Protein AF-A0A6S6XG90-F1 (afdb_monomer_lite)

Radius of gyration: 18.22 Å; chains: 1; bounding box: 38×45×42 Å

pLDDT: mean 82.11, std 13.06, range [38.12, 95.19]

Foldseek 3Di:
DDPVLVVVLVVLLVLLVVLLVVCVPPVLVSVLVVLVVQCVPDDDPVSVVVSVVVNVQSPDPPRPVVVVVSCCSVVDDSVVVSVCCSQVVRQQPPVLVVLLVVVCVVPVDHDDSEEEAECAVPDPVCVVVVVVVQVVSVVSRRFKYWYWYDDPDPDPPPDTDIDIGGHD

Secondary structure (DSSP, 8-state):
--HHHHHHHHHHHHHHHHHHHTTTTTHHHHHHHHHHHHHHH--SHHHHHHHHHHHHHHH-TT-HHHHHHHHHHHHS-HHHHHHHIIIIIIIIIIIIHHHHHHHHHHH-----SSEEEE-TT--GGGHHHHHHHHHHHHHHT--EEEEEE---S-PPTT--EEEEEE--

Structure (mmCIF, N/CA/C/O backbone):
data_AF-A0A6S6XG90-F1
#
_entry.id   AF-A0A6S6XG90-F1
#
loop_
_atom_site.group_PDB
_atom_site.id
_atom_site.type_symbol
_atom_site.label_atom_id
_atom_site.label_alt_id
_atom_site.label_comp_id
_atom_site.label_asym_id
_atom_site.label_entity_id
_atom_site.label_seq_id
_atom_site.pdbx_PDB_ins_code
_atom_site.Cartn_x
_atom_site.Cartn_y
_atom_site.Cartn_z
_atom_site.occupancy
_atom_site.B_iso_or_equiv
_atom_site.auth_seq_id
_atom_site.auth_comp_id
_atom_site.auth_asym_id
_atom_site.auth_atom_id
_atom_site.pdbx_PDB_model_num
ATOM 1 N N . MET A 1 1 ? -0.543 8.076 16.703 1.00 60.31 1 MET A N 1
ATOM 2 C CA . MET A 1 1 ? -0.230 6.914 15.835 1.00 60.31 1 MET A CA 1
ATOM 3 C C . MET A 1 1 ? 0.570 5.875 16.627 1.00 60.31 1 MET A C 1
ATOM 5 O O . MET A 1 1 ? 1.580 6.237 17.222 1.00 60.31 1 MET A O 1
ATOM 9 N N . GLU A 1 2 ? 0.115 4.617 16.675 1.00 81.69 2 GLU A N 1
ATOM 10 C CA . GLU A 1 2 ? 0.715 3.526 17.474 1.00 81.69 2 GLU A CA 1
ATOM 11 C C . GLU A 1 2 ? 2.184 3.252 17.069 1.00 81.69 2 GLU A C 1
ATOM 13 O O . GLU A 1 2 ? 2.488 3.110 15.883 1.00 81.69 2 GLU A O 1
ATOM 18 N N . LEU A 1 3 ? 3.107 3.147 18.037 1.00 86.62 3 LEU A N 1
ATOM 19 C CA . LEU A 1 3 ? 4.552 2.974 17.787 1.00 86.62 3 LEU A CA 1
ATOM 20 C C . LEU A 1 3 ? 4.855 1.761 16.891 1.00 86.62 3 LEU A C 1
ATOM 22 O O . LEU A 1 3 ? 5.641 1.851 15.949 1.00 86.62 3 LEU A O 1
ATOM 26 N N . ARG A 1 4 ? 4.178 0.637 17.141 1.00 87.81 4 ARG A N 1
ATOM 27 C CA . ARG A 1 4 ? 4.337 -0.593 16.358 1.00 87.81 4 ARG A CA 1
ATOM 28 C C . ARG A 1 4 ? 3.967 -0.400 14.887 1.00 87.81 4 ARG A C 1
ATOM 30 O O . ARG A 1 4 ? 4.642 -0.942 14.017 1.00 87.81 4 ARG A O 1
ATOM 37 N N . HIS A 1 5 ? 2.906 0.357 14.607 1.00 88.25 5 HIS A N 1
ATOM 38 C CA . HIS A 1 5 ? 2.488 0.644 13.238 1.00 88.25 5 HIS A CA 1
ATOM 39 C C . HIS A 1 5 ? 3.582 1.404 12.481 1.00 88.25 5 HIS A C 1
ATOM 41 O O . HIS A 1 5 ? 3.963 0.978 11.391 1.00 88.25 5 HIS A O 1
ATOM 47 N N . ARG A 1 6 ? 4.136 2.456 13.101 1.00 89.69 6 ARG A N 1
ATOM 48 C CA . ARG A 1 6 ? 5.211 3.282 12.530 1.00 89.69 6 ARG A CA 1
ATOM 49 C C . ARG A 1 6 ? 6.460 2.469 12.210 1.00 89.69 6 ARG A C 1
ATOM 51 O O . ARG A 1 6 ? 6.979 2.583 11.105 1.00 89.69 6 ARG A O 1
ATOM 58 N N . LEU A 1 7 ? 6.902 1.631 13.148 1.00 92.69 7 LEU A N 1
ATOM 59 C CA . LEU A 1 7 ? 8.103 0.813 12.971 1.00 92.69 7 LEU A CA 1
ATOM 60 C C . LEU A 1 7 ? 7.944 -0.180 11.818 1.00 92.69 7 LEU A C 1
ATOM 62 O O . LEU A 1 7 ? 8.784 -0.221 10.928 1.00 92.69 7 LEU A O 1
ATOM 66 N N . VAL A 1 8 ? 6.832 -0.920 11.774 1.00 90.81 8 VAL A N 1
ATOM 67 C CA . VAL A 1 8 ? 6.579 -1.866 10.676 1.00 90.81 8 VAL A CA 1
ATOM 68 C C . VAL A 1 8 ? 6.456 -1.131 9.339 1.00 90.81 8 VAL A C 1
ATOM 70 O O . VAL A 1 8 ? 7.011 -1.591 8.345 1.00 90.81 8 VAL A O 1
ATOM 73 N N . ARG A 1 9 ? 5.790 0.032 9.307 1.00 91.44 9 ARG A N 1
ATOM 74 C CA . ARG A 1 9 ? 5.686 0.851 8.093 1.00 91.44 9 ARG A CA 1
ATOM 75 C C . ARG A 1 9 ? 7.066 1.281 7.586 1.00 91.44 9 ARG A C 1
ATOM 77 O O . ARG A 1 9 ? 7.318 1.183 6.391 1.00 91.44 9 ARG A O 1
ATOM 84 N N . GLN A 1 10 ? 7.955 1.722 8.478 1.00 93.00 10 GLN A N 1
ATOM 85 C CA . GLN A 1 10 ? 9.337 2.089 8.143 1.00 93.00 10 GLN A CA 1
ATOM 86 C C . GLN A 1 10 ? 10.149 0.889 7.646 1.00 93.00 10 GLN A C 1
ATOM 88 O O . GLN A 1 10 ? 10.890 1.014 6.677 1.00 93.00 10 GLN A O 1
ATOM 93 N N . THR A 1 11 ? 9.987 -0.285 8.262 1.00 92.56 11 THR A N 1
ATOM 94 C CA . THR A 1 11 ? 10.647 -1.511 7.794 1.00 92.56 11 THR A CA 1
ATOM 95 C C . THR A 1 11 ? 10.195 -1.890 6.386 1.00 92.56 11 THR A C 1
ATOM 97 O O . THR A 1 11 ? 11.036 -2.230 5.558 1.00 92.56 11 THR A O 1
ATOM 100 N N . ILE A 1 12 ? 8.892 -1.804 6.091 1.00 91.12 12 ILE A N 1
ATOM 101 C CA . ILE A 1 12 ? 8.370 -2.067 4.743 1.00 91.12 12 ILE A CA 1
ATOM 102 C C . ILE A 1 12 ? 8.920 -1.034 3.759 1.00 91.12 12 ILE A C 1
ATOM 104 O O . ILE A 1 12 ? 9.429 -1.429 2.717 1.00 91.12 12 ILE A O 1
ATOM 108 N N . ASP A 1 13 ? 8.873 0.260 4.097 1.00 92.62 13 ASP A N 1
ATOM 109 C CA . ASP A 1 13 ? 9.412 1.342 3.259 1.00 92.62 13 ASP A CA 1
ATOM 110 C C . ASP A 1 13 ? 10.881 1.098 2.895 1.00 92.62 13 ASP A C 1
ATOM 112 O O . ASP A 1 13 ? 11.256 1.151 1.722 1.00 92.62 13 ASP A O 1
ATOM 116 N N . TRP A 1 14 ? 11.703 0.742 3.882 1.00 91.81 14 TRP A N 1
ATOM 117 C CA . TRP A 1 14 ? 13.102 0.392 3.663 1.00 91.81 14 TRP A CA 1
ATOM 118 C C . TRP A 1 14 ? 13.256 -0.835 2.754 1.00 91.81 14 TRP A C 1
ATOM 120 O O . TRP A 1 14 ? 14.015 -0.795 1.784 1.00 91.81 14 TRP A O 1
ATOM 130 N N . ALA A 1 15 ? 12.500 -1.904 3.019 1.00 90.44 15 ALA A N 1
ATOM 131 C CA . ALA A 1 15 ? 12.611 -3.160 2.282 1.00 90.44 15 ALA A CA 1
ATOM 132 C C . ALA A 1 15 ? 12.200 -3.026 0.803 1.00 90.44 15 ALA A C 1
ATOM 134 O O . ALA A 1 15 ? 12.789 -3.677 -0.061 1.00 90.44 15 ALA A O 1
ATOM 135 N N . VAL A 1 16 ? 11.224 -2.163 0.497 1.00 90.12 16 VAL A N 1
ATOM 136 C CA . VAL A 1 16 ? 10.762 -1.932 -0.882 1.00 90.12 16 VAL A CA 1
ATOM 137 C C . VAL A 1 16 ? 11.554 -0.854 -1.621 1.00 90.12 16 VAL A C 1
ATOM 139 O O . VAL A 1 16 ? 11.499 -0.821 -2.847 1.00 90.12 16 VAL A O 1
ATOM 142 N N . SER A 1 17 ? 12.307 0.006 -0.923 1.00 89.94 17 SER A N 1
ATOM 143 C CA . SER A 1 17 ? 13.005 1.136 -1.559 1.00 89.94 17 SER A CA 1
ATOM 144 C C . SER A 1 17 ? 14.040 0.671 -2.586 1.00 89.94 17 SER A C 1
ATOM 146 O O . SER A 1 17 ? 14.017 1.127 -3.724 1.00 89.94 17 SER A O 1
ATOM 148 N N . LYS A 1 18 ? 14.882 -0.315 -2.244 1.00 87.44 18 LYS A N 1
ATOM 149 C CA . LYS A 1 18 ? 15.948 -0.777 -3.148 1.00 87.44 18 LYS A CA 1
ATOM 150 C C . LYS A 1 18 ? 15.419 -1.340 -4.483 1.00 87.44 18 LYS A C 1
ATOM 152 O O . LYS A 1 18 ? 15.924 -0.908 -5.518 1.00 87.44 18 LYS A O 1
ATOM 157 N N . PRO A 1 19 ? 14.439 -2.268 -4.516 1.00 87.31 19 PRO A N 1
ATOM 158 C CA . PRO A 1 19 ? 13.858 -2.709 -5.784 1.00 87.31 19 PRO A CA 1
ATOM 159 C C . PRO A 1 19 ? 13.160 -1.582 -6.553 1.00 87.31 19 PRO A C 1
ATOM 161 O O . PRO A 1 19 ? 13.282 -1.533 -7.770 1.00 87.31 19 PRO A O 1
ATOM 164 N N . MET A 1 20 ? 12.468 -0.662 -5.866 1.00 86.06 20 MET A N 1
ATOM 165 C CA . MET A 1 20 ? 11.781 0.469 -6.508 1.00 86.06 20 MET A CA 1
ATOM 166 C C . MET A 1 20 ? 12.759 1.429 -7.197 1.00 86.06 20 MET A C 1
ATOM 168 O O . MET A 1 20 ? 12.529 1.833 -8.335 1.00 86.06 20 MET A O 1
ATOM 172 N N . ASP A 1 21 ? 13.879 1.751 -6.551 1.00 85.69 21 ASP A N 1
ATOM 173 C CA . ASP A 1 21 ? 14.903 2.632 -7.123 1.00 85.69 21 ASP A CA 1
ATOM 174 C C . ASP A 1 21 ? 15.603 1.993 -8.332 1.00 85.69 21 ASP A C 1
ATOM 176 O O . ASP A 1 21 ? 15.961 2.683 -9.290 1.00 85.69 21 ASP A O 1
ATOM 180 N N . ALA A 1 22 ? 15.738 0.664 -8.317 1.00 84.56 22 ALA A N 1
ATOM 181 C CA . ALA A 1 22 ? 16.358 -0.124 -9.378 1.00 84.56 22 ALA A CA 1
ATOM 182 C C . ALA A 1 22 ? 15.443 -0.394 -10.589 1.00 84.56 22 ALA A C 1
ATOM 184 O O . ALA A 1 22 ? 15.890 -1.019 -11.551 1.00 84.56 22 ALA A O 1
ATOM 185 N N . MET A 1 23 ? 14.179 0.054 -10.579 1.00 81.94 23 MET A N 1
ATOM 186 C CA . MET A 1 23 ? 13.237 -0.222 -11.676 1.00 81.94 23 MET A CA 1
ATOM 187 C C . MET A 1 23 ? 13.646 0.418 -13.010 1.00 81.94 23 MET A C 1
ATOM 189 O O . MET A 1 23 ? 13.298 -0.126 -14.057 1.00 81.94 23 MET A O 1
ATOM 193 N N . ALA A 1 24 ? 14.428 1.510 -13.003 1.00 70.50 24 ALA A N 1
ATOM 194 C CA . ALA A 1 24 ? 14.967 2.101 -14.234 1.00 70.50 24 ALA A CA 1
ATOM 195 C C . ALA A 1 24 ? 15.808 1.074 -15.010 1.00 70.50 24 ALA A C 1
ATOM 197 O O . ALA A 1 24 ? 16.935 0.762 -14.636 1.00 70.50 24 ALA A O 1
ATOM 198 N N . GLY A 1 25 ? 15.248 0.564 -16.107 1.00 66.94 25 GLY A N 1
ATOM 199 C CA . GLY A 1 25 ? 15.916 -0.357 -17.026 1.00 66.94 25 GLY A CA 1
ATOM 200 C C . GLY A 1 25 ? 15.590 -1.842 -16.833 1.00 66.94 25 GLY A C 1
ATOM 201 O O . GLY A 1 25 ? 15.964 -2.637 -17.693 1.00 66.94 25 GLY A O 1
ATOM 202 N N . ASN A 1 26 ? 14.889 -2.257 -15.763 1.00 78.56 26 ASN A N 1
ATOM 203 C CA . ASN A 1 26 ? 14.440 -3.655 -15.612 1.00 78.56 26 ASN A CA 1
ATOM 204 C C . ASN A 1 26 ? 13.186 -3.836 -14.729 1.00 78.56 26 ASN A C 1
ATOM 206 O O . ASN A 1 26 ? 13.162 -4.678 -13.824 1.00 78.56 26 ASN A O 1
ATOM 210 N N . THR A 1 27 ? 12.128 -3.073 -15.016 1.00 83.06 27 THR A N 1
ATOM 211 C CA . THR A 1 27 ? 10.848 -3.044 -14.284 1.00 83.06 27 THR A CA 1
ATOM 212 C C . THR A 1 27 ? 10.317 -4.454 -13.963 1.00 83.06 27 THR A C 1
ATOM 214 O O . THR A 1 27 ? 10.078 -4.787 -12.802 1.00 83.06 27 THR A O 1
ATOM 217 N N . GLY A 1 28 ? 10.267 -5.363 -14.943 1.00 84.88 28 GLY A N 1
ATOM 218 C CA . GLY A 1 28 ? 9.779 -6.735 -14.733 1.00 84.88 28 GLY A CA 1
ATOM 219 C C . GLY A 1 28 ? 10.631 -7.611 -13.796 1.00 84.88 28 GLY A C 1
ATOM 220 O O . GLY A 1 28 ? 10.108 -8.521 -13.148 1.00 84.88 28 GLY A O 1
ATOM 221 N N . ARG A 1 29 ? 11.951 -7.393 -13.700 1.00 87.31 29 ARG A N 1
ATOM 222 C CA . ARG A 1 29 ? 12.803 -8.109 -12.728 1.00 87.31 29 ARG A CA 1
ATOM 223 C C . ARG A 1 29 ? 12.569 -7.591 -11.315 1.00 87.31 29 ARG A C 1
ATOM 225 O O . ARG A 1 29 ? 12.430 -8.396 -10.397 1.00 87.31 29 ARG A O 1
ATOM 232 N N . GLU A 1 30 ? 12.524 -6.278 -11.137 1.00 90.00 30 GLU A N 1
ATOM 233 C CA . GLU A 1 30 ? 12.417 -5.682 -9.803 1.00 90.00 30 GLU A CA 1
ATOM 234 C C . GLU A 1 30 ? 11.049 -5.933 -9.159 1.00 90.00 30 GLU A C 1
ATOM 236 O O . GLU A 1 30 ? 10.971 -6.180 -7.957 1.00 90.00 30 GLU A O 1
ATOM 241 N N . ILE A 1 31 ? 9.978 -6.005 -9.952 1.00 90.69 31 ILE A N 1
ATOM 242 C CA . ILE A 1 31 ? 8.654 -6.401 -9.451 1.00 90.69 31 ILE A CA 1
ATOM 243 C C . ILE A 1 31 ? 8.658 -7.832 -8.926 1.00 90.69 31 ILE A C 1
ATOM 245 O O . ILE A 1 31 ? 8.097 -8.093 -7.866 1.00 90.69 31 ILE A O 1
ATOM 249 N N . ARG A 1 32 ? 9.308 -8.765 -9.631 1.00 90.62 32 ARG A N 1
ATOM 250 C CA . ARG A 1 32 ? 9.424 -10.150 -9.153 1.00 90.62 32 ARG A CA 1
ATOM 251 C C . ARG A 1 32 ? 10.142 -10.204 -7.810 1.00 90.62 32 ARG A C 1
ATOM 253 O O . ARG A 1 32 ? 9.643 -10.855 -6.906 1.00 90.62 32 ARG A O 1
ATOM 260 N N . LYS A 1 33 ? 11.210 -9.418 -7.620 1.00 91.69 33 LYS A N 1
ATOM 261 C CA . LYS A 1 33 ? 11.871 -9.302 -6.307 1.00 91.69 33 LYS A CA 1
ATOM 262 C C . LYS A 1 33 ? 10.933 -8.778 -5.217 1.00 91.69 33 LYS A C 1
ATOM 264 O O . LYS A 1 33 ? 10.996 -9.258 -4.091 1.00 91.69 33 LYS A O 1
ATOM 269 N N . LEU A 1 34 ? 10.070 -7.808 -5.527 1.00 91.56 34 LEU A N 1
ATOM 270 C CA . LEU A 1 34 ? 9.066 -7.314 -4.576 1.00 91.56 34 LEU A CA 1
ATOM 271 C C . LEU A 1 34 ? 8.016 -8.380 -4.241 1.00 91.56 34 LEU A C 1
ATOM 273 O O . LEU A 1 34 ? 7.623 -8.507 -3.082 1.00 91.56 34 LEU A O 1
ATOM 277 N N . ILE A 1 35 ? 7.581 -9.161 -5.232 1.00 93.31 35 ILE A N 1
ATOM 278 C CA . ILE A 1 35 ? 6.652 -10.276 -5.023 1.00 93.31 35 ILE A CA 1
ATOM 279 C C . ILE A 1 35 ? 7.317 -11.369 -4.184 1.00 93.31 35 ILE A C 1
ATOM 281 O O . ILE A 1 35 ? 6.708 -11.837 -3.226 1.00 93.31 35 ILE A O 1
ATOM 285 N N . ASP A 1 36 ? 8.563 -11.737 -4.479 1.00 92.25 36 ASP A N 1
ATOM 286 C CA . ASP A 1 36 ? 9.344 -12.717 -3.717 1.00 92.25 36 ASP A CA 1
ATOM 287 C C . ASP A 1 36 ? 9.526 -12.273 -2.260 1.00 92.25 36 ASP A C 1
ATOM 289 O O . ASP A 1 36 ? 9.286 -13.046 -1.331 1.00 92.25 36 ASP A O 1
ATOM 293 N N . LEU A 1 37 ? 9.853 -10.996 -2.042 1.00 91.31 37 LEU A N 1
ATOM 294 C CA . LEU A 1 37 ? 9.915 -10.398 -0.709 1.00 91.31 37 LEU A CA 1
ATOM 295 C C . LEU A 1 37 ? 8.568 -10.531 0.017 1.00 91.31 37 LEU A C 1
ATOM 297 O O . LEU A 1 37 ? 8.510 -10.957 1.170 1.00 91.31 37 LEU A O 1
ATOM 301 N N . GLY A 1 38 ? 7.46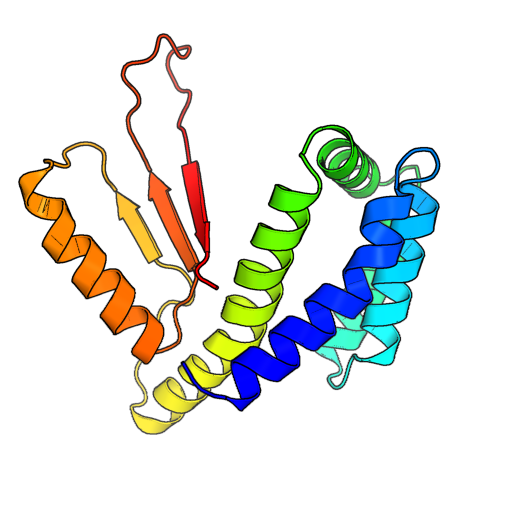8 -10.218 -0.668 1.00 90.00 38 GLY A N 1
ATOM 302 C CA . GLY A 1 38 ? 6.117 -10.390 -0.143 1.00 90.00 38 GLY A CA 1
ATOM 303 C C . GLY A 1 38 ? 5.784 -11.841 0.217 1.00 90.00 38 GLY A C 1
ATOM 304 O O . GLY A 1 38 ? 5.217 -12.092 1.283 1.00 90.00 38 GLY A O 1
ATOM 305 N N . GLN A 1 39 ? 6.190 -12.805 -0.615 1.00 92.12 39 GLN A N 1
ATOM 306 C CA . GLN A 1 39 ? 6.033 -14.237 -0.343 1.00 92.12 39 GLN A CA 1
ATOM 307 C C . GLN A 1 39 ? 6.777 -14.660 0.927 1.00 92.12 39 GLN A C 1
ATOM 309 O O . GLN A 1 39 ? 6.203 -15.384 1.742 1.00 92.12 39 GLN A O 1
ATOM 314 N N . MET A 1 40 ? 8.011 -14.181 1.130 1.00 90.00 40 MET A N 1
ATOM 315 C CA . MET A 1 40 ? 8.797 -14.477 2.336 1.00 90.00 40 MET A CA 1
ATOM 316 C C . MET A 1 40 ? 8.095 -14.011 3.61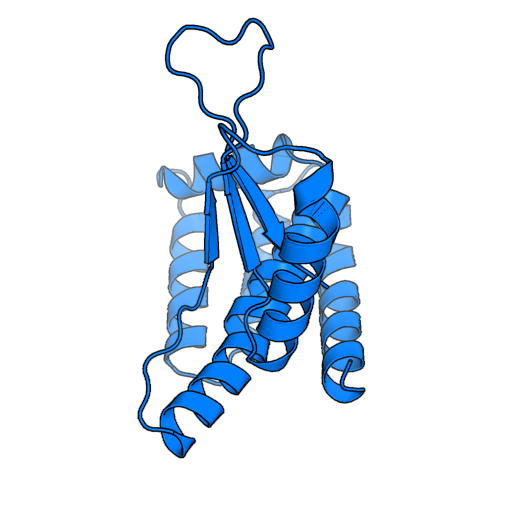9 1.00 90.00 40 MET A C 1
ATOM 318 O O . MET A 1 40 ? 8.170 -14.688 4.643 1.00 90.00 40 MET A O 1
ATOM 322 N N . PHE A 1 41 ? 7.379 -12.884 3.567 1.00 86.06 41 PHE A N 1
ATOM 323 C CA . PHE A 1 41 ? 6.663 -12.324 4.719 1.00 86.06 41 PHE A CA 1
ATOM 324 C C . PHE A 1 41 ? 5.192 -12.752 4.826 1.00 86.06 41 PHE A C 1
ATOM 326 O O . PHE A 1 41 ? 4.514 -12.394 5.793 1.00 86.06 41 PHE A O 1
ATOM 333 N N . ALA A 1 42 ? 4.667 -13.521 3.871 1.00 88.88 42 ALA A N 1
ATOM 334 C CA . ALA A 1 42 ? 3.272 -13.941 3.867 1.00 88.88 42 ALA A CA 1
ATOM 335 C C . ALA A 1 42 ? 2.976 -14.953 4.991 1.00 88.88 42 ALA A C 1
ATOM 337 O O . ALA A 1 42 ? 3.414 -16.105 4.965 1.00 88.88 42 ALA A O 1
ATOM 338 N N . GLN A 1 43 ? 2.156 -14.548 5.963 1.00 86.50 43 GLN A N 1
ATOM 339 C CA . GLN A 1 43 ? 1.825 -15.361 7.141 1.00 86.50 43 GLN A CA 1
ATOM 340 C C . GLN A 1 43 ? 0.551 -16.193 6.952 1.00 86.50 43 GLN A C 1
ATOM 342 O O . GLN A 1 43 ? 0.426 -17.284 7.503 1.00 86.50 43 GLN A O 1
ATOM 347 N N . SER A 1 44 ? -0.405 -15.698 6.163 1.00 86.81 44 SER A N 1
ATOM 348 C CA . SER A 1 44 ? -1.703 -16.354 5.952 1.00 86.81 44 SER A CA 1
ATOM 349 C C . SER A 1 44 ? -1.806 -17.060 4.599 1.00 86.81 44 SER A C 1
ATOM 351 O O . SER A 1 44 ? -1.137 -16.689 3.634 1.00 86.81 44 SER A O 1
ATOM 353 N N . LYS A 1 45 ? -2.715 -18.041 4.498 1.00 89.38 45 LYS A N 1
ATOM 354 C CA . LYS A 1 45 ? -3.037 -18.711 3.224 1.00 89.38 45 LYS A CA 1
ATOM 355 C C . LYS A 1 45 ? -3.463 -17.711 2.143 1.00 89.38 45 LYS A C 1
ATOM 357 O O . LYS A 1 45 ? -3.010 -17.827 1.012 1.00 89.38 45 LYS A O 1
ATOM 362 N N . ASN A 1 46 ? -4.252 -16.698 2.506 1.00 86.75 46 ASN A N 1
ATOM 363 C CA . ASN A 1 46 ? -4.724 -15.679 1.564 1.00 86.75 46 ASN A CA 1
ATOM 364 C C . ASN A 1 46 ? -3.583 -14.789 1.054 1.00 86.75 46 ASN A C 1
ATOM 366 O O . ASN A 1 46 ? -3.533 -14.499 -0.135 1.00 86.75 46 ASN A O 1
ATOM 370 N N . GLN A 1 47 ? -2.642 -14.397 1.921 1.00 87.44 47 GLN A N 1
ATOM 371 C CA . GLN A 1 47 ? -1.457 -13.637 1.498 1.00 87.44 47 GLN A CA 1
ATOM 372 C C . GLN A 1 47 ? -0.573 -14.463 0.558 1.00 87.44 47 GLN A C 1
ATOM 374 O O . GLN A 1 47 ? -0.164 -13.970 -0.488 1.00 87.44 47 GLN A O 1
ATOM 379 N N . LYS A 1 48 ? -0.323 -15.737 0.890 1.00 92.94 48 LYS A N 1
ATOM 380 C CA . LYS A 1 48 ? 0.452 -16.644 0.028 1.00 92.94 48 LYS A CA 1
ATOM 381 C C . LYS A 1 48 ? -0.223 -16.841 -1.329 1.00 92.94 48 LYS A C 1
ATOM 383 O O . LYS A 1 48 ? 0.431 -16.752 -2.361 1.00 92.94 48 LYS A O 1
ATOM 388 N N . TRP A 1 49 ? -1.538 -17.063 -1.332 1.00 94.19 49 TRP A N 1
ATOM 389 C CA . TRP A 1 49 ? -2.330 -17.158 -2.557 1.00 94.19 49 TRP A CA 1
ATOM 390 C C . TRP A 1 49 ? -2.226 -15.883 -3.402 1.00 94.19 49 TRP A C 1
ATOM 392 O O . TRP A 1 49 ? -1.941 -15.979 -4.592 1.00 94.19 49 TRP A O 1
ATOM 402 N N . PHE A 1 50 ? -2.362 -14.704 -2.785 1.00 92.06 50 PHE A N 1
ATOM 403 C CA . PHE A 1 50 ? -2.243 -13.417 -3.472 1.00 92.06 50 PHE A CA 1
ATOM 404 C C . PHE A 1 50 ? -0.889 -13.268 -4.172 1.00 92.06 50 PHE A C 1
ATOM 406 O O . PHE A 1 50 ? -0.855 -12.996 -5.371 1.00 92.06 50 PHE A O 1
ATOM 413 N N . PHE A 1 51 ? 0.222 -13.498 -3.465 1.00 94.44 51 PHE A N 1
ATOM 414 C CA . PHE A 1 51 ? 1.544 -13.356 -4.074 1.00 94.44 51 PHE A CA 1
ATOM 415 C C . PHE A 1 51 ? 1.817 -14.413 -5.151 1.00 94.44 51 PHE A C 1
ATOM 417 O O . PHE A 1 51 ? 2.418 -14.088 -6.171 1.00 94.44 51 PHE A O 1
ATOM 424 N N . ASN A 1 52 ? 1.306 -15.639 -5.002 1.00 94.94 52 ASN A N 1
ATOM 425 C CA . ASN A 1 52 ? 1.380 -16.653 -6.060 1.00 94.94 52 ASN A CA 1
ATOM 426 C C . ASN A 1 52 ? 0.610 -16.229 -7.321 1.00 94.94 52 ASN A C 1
ATOM 428 O O . ASN A 1 52 ? 1.073 -16.449 -8.440 1.00 94.94 52 ASN A O 1
ATOM 432 N N . CYS A 1 53 ? -0.569 -15.626 -7.158 1.00 95.19 53 CYS A N 1
ATOM 433 C CA . CYS A 1 53 ? -1.337 -15.063 -8.267 1.00 95.19 53 CYS A CA 1
ATOM 434 C C . CYS A 1 53 ? -0.604 -13.885 -8.917 1.00 95.19 53 CYS A C 1
ATOM 436 O O . CYS A 1 53 ? -0.484 -13.857 -10.140 1.00 95.19 53 CYS A O 1
ATOM 438 N N . ALA A 1 54 ? -0.060 -12.964 -8.117 1.00 93.94 54 ALA A N 1
ATOM 439 C CA . ALA A 1 54 ? 0.732 -11.842 -8.612 1.00 93.94 54 ALA A CA 1
ATOM 440 C C . ALA A 1 54 ? 1.948 -12.329 -9.417 1.00 93.94 54 ALA A C 1
ATOM 442 O O . ALA A 1 54 ? 2.173 -11.856 -10.527 1.00 93.94 54 ALA A O 1
ATOM 443 N N . GLN A 1 55 ? 2.668 -13.340 -8.919 1.00 94.44 55 GLN A N 1
ATOM 444 C CA . GLN A 1 55 ? 3.804 -13.932 -9.625 1.00 94.44 55 GLN A CA 1
ATOM 445 C C . GLN A 1 55 ? 3.393 -14.483 -10.996 1.00 94.44 55 GLN A C 1
ATOM 447 O O . GLN A 1 55 ? 4.077 -14.238 -11.985 1.00 94.44 55 GLN A O 1
ATOM 452 N N . LYS A 1 56 ? 2.261 -15.196 -11.080 1.00 93.94 56 LYS A N 1
ATOM 453 C CA . LYS A 1 56 ? 1.742 -15.725 -12.354 1.00 93.94 56 LYS A CA 1
ATOM 454 C C . LYS A 1 56 ? 1.417 -14.616 -13.352 1.00 93.94 56 LYS A C 1
ATOM 456 O O . LYS A 1 56 ? 1.732 -14.767 -14.525 1.00 93.94 56 LYS A O 1
ATOM 461 N N . VAL A 1 57 ? 0.812 -13.522 -12.888 1.00 93.44 57 VAL A N 1
ATOM 462 C CA . VAL A 1 57 ? 0.488 -12.366 -13.737 1.00 93.44 57 VAL A CA 1
ATOM 463 C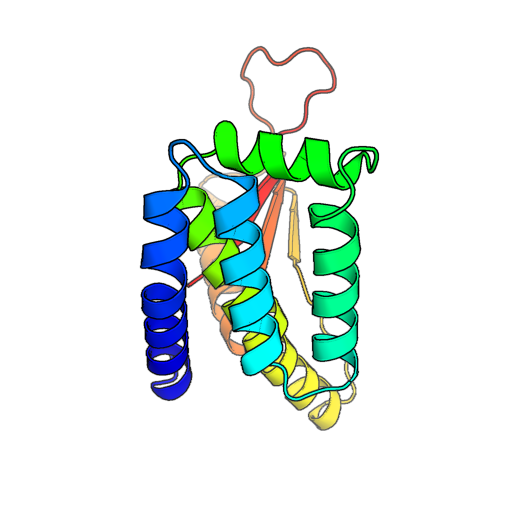 C . VAL A 1 57 ? 1.764 -11.716 -14.269 1.00 93.44 57 VAL A C 1
ATOM 465 O O . VAL A 1 57 ? 1.900 -11.551 -15.474 1.00 93.44 57 VAL A O 1
ATOM 468 N N . VAL A 1 58 ? 2.719 -11.395 -13.395 1.00 90.81 58 VAL A N 1
ATOM 469 C CA . VAL A 1 58 ? 3.944 -10.667 -13.774 1.00 90.81 58 VAL A CA 1
ATOM 470 C C . VAL A 1 58 ? 4.882 -11.505 -14.642 1.00 90.81 58 VAL A C 1
ATOM 472 O O . VAL A 1 58 ? 5.587 -10.974 -15.501 1.00 90.81 58 VAL A O 1
ATOM 475 N N . CYS A 1 59 ? 4.890 -12.823 -14.450 1.00 89.50 59 CYS A N 1
ATOM 476 C CA . CYS A 1 59 ? 5.696 -13.735 -15.254 1.00 89.50 59 CYS A CA 1
ATOM 477 C C . CYS A 1 59 ? 5.101 -14.053 -16.631 1.00 89.50 59 CYS A C 1
ATOM 479 O O . CYS A 1 59 ? 5.815 -14.653 -17.430 1.00 89.50 59 CYS A O 1
ATOM 481 N N . ASP A 1 60 ? 3.844 -13.696 -16.916 1.00 92.44 60 ASP A N 1
ATOM 482 C CA . ASP A 1 60 ? 3.207 -13.950 -18.213 1.00 92.44 60 ASP A CA 1
ATOM 483 C C . ASP A 1 60 ? 3.184 -12.671 -19.067 1.00 92.44 60 ASP A C 1
ATOM 485 O O . ASP A 1 60 ? 2.369 -11.775 -18.823 1.00 92.44 60 ASP A O 1
ATOM 489 N N . PRO A 1 61 ? 4.045 -12.548 -20.096 1.00 88.00 61 PRO A N 1
ATOM 490 C CA . PRO A 1 61 ? 4.070 -11.378 -20.969 1.00 88.00 61 PRO A CA 1
ATOM 491 C C . PRO A 1 61 ? 2.804 -11.213 -21.810 1.00 88.00 61 PRO A C 1
ATOM 493 O O . PRO A 1 61 ? 2.622 -10.155 -22.389 1.00 88.00 61 PRO A O 1
ATOM 496 N N . ARG A 1 62 ? 1.952 -12.241 -21.921 1.00 93.19 62 ARG A N 1
ATOM 497 C CA . ARG A 1 62 ? 0.693 -12.175 -22.683 1.00 93.19 62 ARG A CA 1
ATOM 498 C C . ARG A 1 62 ? -0.487 -11.746 -21.815 1.00 93.19 62 ARG A C 1
ATOM 500 O O . ARG A 1 62 ? -1.581 -11.525 -22.328 1.00 93.19 62 ARG A O 1
ATOM 507 N N . ASN A 1 63 ? -0.290 -11.655 -20.502 1.00 92.50 63 ASN A N 1
ATOM 508 C CA . ASN A 1 63 ? -1.333 -11.253 -19.579 1.00 92.50 63 ASN A CA 1
ATOM 509 C C . ASN A 1 63 ? -1.528 -9.730 -19.637 1.00 92.50 63 ASN A C 1
ATOM 511 O O . ASN A 1 63 ? -0.600 -8.959 -19.393 1.00 92.50 63 ASN A O 1
ATOM 515 N N . SER A 1 64 ? -2.751 -9.279 -19.919 1.00 92.56 64 SER A N 1
ATOM 516 C CA . SER A 1 64 ? -3.081 -7.851 -20.012 1.00 92.56 64 SER A CA 1
ATOM 517 C C . SER A 1 64 ? -2.811 -7.082 -18.713 1.00 92.56 64 SER A C 1
ATOM 519 O O . SER A 1 64 ? -2.403 -5.921 -18.763 1.00 92.56 64 SER A O 1
ATOM 521 N N . TYR A 1 65 ? -2.952 -7.727 -17.550 1.00 91.38 65 TYR A N 1
ATOM 522 C CA . TYR A 1 65 ? -2.622 -7.121 -16.259 1.00 91.38 65 TYR A CA 1
ATOM 523 C C . TYR A 1 65 ? -1.116 -6.911 -16.077 1.00 91.38 65 TYR A C 1
ATOM 525 O O . TYR A 1 65 ? -0.724 -5.964 -15.398 1.00 91.38 65 TYR A O 1
ATOM 533 N N . ASN A 1 66 ? -0.270 -7.732 -16.711 1.00 91.62 66 ASN A N 1
ATOM 534 C CA . ASN A 1 66 ? 1.175 -7.508 -16.717 1.00 91.62 66 ASN A CA 1
ATOM 535 C C . ASN A 1 66 ? 1.511 -6.209 -17.458 1.00 91.62 66 ASN A C 1
ATOM 537 O O . ASN A 1 66 ? 2.198 -5.347 -16.919 1.00 91.62 66 ASN A O 1
ATOM 541 N N . HIS A 1 67 ? 0.942 -6.016 -18.653 1.00 90.56 67 HIS A N 1
ATOM 542 C CA . HIS A 1 67 ? 1.126 -4.783 -19.423 1.00 90.56 67 HIS A CA 1
ATOM 543 C C . HIS A 1 67 ? 0.622 -3.541 -18.684 1.00 90.56 67 HIS A C 1
ATOM 545 O O . HIS A 1 67 ? 1.308 -2.520 -18.672 1.00 90.56 67 HIS A O 1
ATOM 551 N N . LEU A 1 68 ? -0.554 -3.625 -18.052 1.00 91.06 68 LEU A N 1
ATOM 552 C CA . LEU A 1 68 ? -1.102 -2.524 -17.260 1.00 91.06 68 LEU A CA 1
ATOM 553 C C . LEU A 1 68 ? -0.168 -2.159 -16.100 1.00 91.06 68 LEU A C 1
ATOM 555 O O . LEU A 1 68 ? 0.134 -0.990 -15.893 1.00 91.06 68 LEU A O 1
ATOM 559 N N . MET A 1 69 ? 0.307 -3.157 -15.358 1.00 89.62 69 MET A N 1
ATOM 560 C CA . MET A 1 69 ? 1.205 -2.942 -14.231 1.00 89.62 69 MET A CA 1
ATOM 561 C C . MET A 1 69 ? 2.547 -2.349 -14.676 1.00 89.62 69 MET A C 1
ATOM 563 O O . MET A 1 69 ? 3.013 -1.405 -14.046 1.00 89.62 69 MET A O 1
ATOM 567 N N . LEU A 1 70 ? 3.156 -2.860 -15.752 1.00 89.25 70 LEU A N 1
ATOM 568 C CA . LEU A 1 70 ? 4.396 -2.292 -16.292 1.00 89.25 70 LEU A CA 1
ATOM 569 C C . LEU A 1 70 ? 4.203 -0.822 -16.677 1.00 89.25 70 LEU A C 1
ATOM 571 O O . LEU A 1 70 ? 4.999 0.013 -16.266 1.00 89.25 70 LEU A O 1
ATOM 575 N N . ARG A 1 71 ? 3.093 -0.492 -17.350 1.00 88.69 71 ARG A N 1
ATOM 576 C CA . ARG A 1 71 ? 2.748 0.896 -17.680 1.00 88.69 71 ARG A CA 1
ATOM 577 C C . ARG A 1 71 ? 2.605 1.770 -16.433 1.00 88.69 71 ARG A C 1
ATOM 579 O O . ARG A 1 71 ? 3.174 2.847 -16.386 1.00 88.69 71 ARG A O 1
ATOM 586 N N . VAL A 1 72 ? 1.895 1.303 -15.404 1.00 88.94 72 VAL A N 1
ATOM 587 C CA . VAL A 1 72 ? 1.763 2.033 -14.128 1.00 88.94 72 VAL A CA 1
ATOM 588 C C . VAL A 1 72 ? 3.129 2.318 -13.498 1.00 88.94 72 VAL A C 1
ATOM 590 O O . VAL A 1 72 ? 3.329 3.386 -12.929 1.00 88.94 72 VAL A O 1
ATOM 593 N N . LEU A 1 73 ? 4.066 1.376 -13.583 1.00 86.56 73 LEU A N 1
ATOM 594 C CA . LEU A 1 73 ? 5.395 1.522 -12.991 1.00 86.56 73 LEU A CA 1
ATOM 595 C C . LEU A 1 73 ? 6.341 2.397 -13.813 1.00 86.56 73 LEU A C 1
ATOM 597 O O . LEU A 1 73 ? 7.246 2.998 -13.236 1.00 86.56 73 LEU A O 1
ATOM 601 N N . ASP A 1 74 ? 6.132 2.467 -15.125 1.00 85.44 74 ASP A N 1
ATOM 602 C CA . ASP A 1 74 ? 6.909 3.320 -16.021 1.00 85.44 74 ASP A CA 1
ATOM 603 C C . ASP A 1 74 ? 6.367 4.766 -16.044 1.00 85.44 74 ASP A C 1
ATOM 605 O O . ASP A 1 74 ? 7.154 5.710 -16.104 1.00 85.44 74 ASP A O 1
ATOM 609 N N . ASP A 1 75 ? 5.044 4.951 -15.936 1.00 87.75 75 ASP A N 1
ATOM 610 C CA . ASP A 1 75 ? 4.381 6.258 -16.074 1.00 87.75 75 ASP A CA 1
ATOM 611 C C . ASP A 1 75 ? 4.252 7.031 -14.748 1.00 87.75 75 ASP A C 1
ATOM 613 O O . ASP A 1 75 ? 4.150 8.261 -14.753 1.00 87.75 75 ASP A O 1
ATOM 617 N N . ILE A 1 76 ? 4.214 6.341 -13.601 1.00 87.38 76 ILE A N 1
ATOM 618 C CA . ILE A 1 76 ? 4.016 6.980 -12.292 1.00 87.38 76 ILE A CA 1
ATOM 619 C C . ILE A 1 76 ? 5.352 7.153 -11.564 1.00 87.38 76 ILE A C 1
ATOM 621 O O . ILE A 1 76 ? 6.148 6.226 -11.434 1.00 87.38 76 ILE A O 1
ATOM 625 N N . ASP A 1 77 ? 5.561 8.344 -10.996 1.00 87.38 77 ASP A N 1
ATOM 626 C CA . ASP A 1 77 ? 6.682 8.628 -10.099 1.00 87.38 77 ASP A CA 1
ATOM 627 C C . ASP A 1 77 ? 6.790 7.592 -8.957 1.00 87.38 77 ASP A C 1
ATOM 629 O O . ASP A 1 77 ? 5.826 7.257 -8.261 1.00 87.38 77 ASP A O 1
ATOM 633 N N . ARG A 1 78 ? 8.016 7.125 -8.707 1.00 85.75 78 ARG A N 1
ATOM 634 C CA . ARG A 1 78 ? 8.327 6.114 -7.686 1.00 85.75 78 ARG A CA 1
ATOM 635 C C . ARG A 1 78 ? 7.916 6.533 -6.285 1.00 85.75 78 ARG A C 1
ATOM 637 O O . ARG A 1 78 ? 7.480 5.692 -5.498 1.00 85.75 78 ARG A O 1
ATOM 644 N N . LYS A 1 79 ? 8.062 7.816 -5.943 1.00 86.88 79 LYS A N 1
ATOM 645 C CA . LYS A 1 79 ? 7.676 8.325 -4.625 1.00 86.88 79 LYS A CA 1
ATOM 646 C C . LYS A 1 79 ? 6.169 8.190 -4.436 1.00 86.88 79 LYS A C 1
ATOM 648 O O . LYS A 1 79 ? 5.735 7.738 -3.375 1.00 86.88 79 LYS A O 1
ATOM 653 N N . THR A 1 80 ? 5.388 8.512 -5.460 1.00 87.94 80 THR A N 1
ATOM 654 C CA . THR A 1 80 ? 3.938 8.313 -5.508 1.00 87.94 80 THR A CA 1
ATOM 655 C C . THR A 1 80 ? 3.581 6.839 -5.370 1.00 87.94 80 THR A C 1
ATOM 657 O O . THR A 1 80 ? 2.832 6.491 -4.456 1.00 87.94 80 THR A O 1
ATOM 660 N N . LEU A 1 81 ? 4.177 5.956 -6.179 1.00 88.25 81 LEU A N 1
ATOM 661 C CA . LEU A 1 81 ? 3.941 4.507 -6.104 1.00 88.25 81 LEU A CA 1
ATOM 662 C C . LEU A 1 81 ? 4.226 3.944 -4.710 1.00 88.25 81 LEU A C 1
ATOM 664 O O . LEU A 1 81 ? 3.407 3.217 -4.145 1.00 88.25 81 LEU A O 1
ATOM 668 N N . LYS A 1 82 ? 5.363 4.321 -4.120 1.00 88.50 82 LYS A N 1
ATOM 669 C CA . LYS A 1 82 ? 5.753 3.891 -2.775 1.00 88.50 82 LYS A CA 1
ATOM 670 C C . LYS A 1 82 ? 4.794 4.418 -1.711 1.00 88.50 82 LYS A C 1
ATOM 672 O O . LYS A 1 82 ? 4.410 3.682 -0.805 1.00 88.50 82 LYS A O 1
ATOM 677 N N . THR A 1 83 ? 4.377 5.676 -1.832 1.00 88.19 83 THR A N 1
ATOM 678 C CA . THR A 1 83 ? 3.453 6.318 -0.888 1.00 88.19 83 THR A CA 1
ATOM 679 C C . THR A 1 83 ? 2.086 5.643 -0.921 1.00 88.19 83 THR A C 1
ATOM 681 O O . THR A 1 83 ? 1.596 5.220 0.126 1.00 88.19 83 THR A O 1
ATOM 684 N N . VAL A 1 84 ? 1.512 5.462 -2.114 1.00 86.44 84 VAL A N 1
ATOM 685 C CA . VAL A 1 84 ? 0.232 4.766 -2.301 1.00 86.44 84 VAL A CA 1
ATOM 686 C C . VAL A 1 84 ? 0.339 3.318 -1.825 1.00 86.44 84 VAL A C 1
ATOM 688 O O . VAL A 1 84 ? -0.515 2.862 -1.070 1.00 86.44 84 VAL A O 1
ATOM 691 N N . GLY A 1 85 ? 1.411 2.603 -2.178 1.00 87.50 85 GLY A N 1
ATOM 692 C CA . GLY A 1 85 ? 1.631 1.221 -1.750 1.00 87.50 85 GLY A CA 1
ATOM 693 C C . GLY A 1 85 ? 1.716 1.057 -0.228 1.00 87.50 85 GLY A C 1
ATOM 694 O O . GLY A 1 85 ? 1.113 0.139 0.328 1.00 87.50 85 GLY A O 1
ATOM 695 N N . LEU A 1 86 ? 2.409 1.958 0.472 1.00 89.62 86 LEU A N 1
ATOM 696 C CA . LEU A 1 86 ? 2.502 1.921 1.935 1.00 89.62 86 LEU A CA 1
ATOM 697 C C . LEU A 1 86 ? 1.177 2.281 2.607 1.00 89.62 86 LEU A C 1
ATOM 699 O O . LEU A 1 86 ? 0.771 1.610 3.555 1.00 89.62 86 LEU A O 1
ATOM 703 N N . ASN A 1 87 ? 0.503 3.319 2.126 1.00 88.44 87 ASN A N 1
ATOM 704 C CA . ASN A 1 87 ? -0.695 3.831 2.777 1.00 88.44 87 ASN A CA 1
ATOM 705 C C . ASN A 1 87 ? -1.925 2.952 2.474 1.00 88.44 87 ASN A C 1
ATOM 707 O O . ASN A 1 87 ? -2.619 2.531 3.398 1.00 88.44 87 ASN A O 1
ATOM 711 N N . LEU A 1 88 ? -2.174 2.593 1.211 1.00 86.94 88 LEU A N 1
ATOM 712 C CA . LEU A 1 88 ? -3.260 1.672 0.859 1.00 86.94 88 LEU A CA 1
ATOM 713 C C . LEU A 1 88 ? -2.916 0.235 1.256 1.00 86.94 88 LEU A C 1
ATOM 715 O O . LEU A 1 88 ? -3.686 -0.427 1.947 1.00 86.94 88 LEU A O 1
ATOM 719 N N . GLY A 1 89 ? -1.752 -0.256 0.833 1.00 86.06 89 GLY A N 1
ATOM 720 C CA . GLY A 1 89 ? -1.374 -1.651 1.034 1.00 86.06 89 GLY A CA 1
ATOM 721 C C . GLY A 1 89 ? -1.203 -1.993 2.510 1.00 86.06 89 GLY A C 1
ATOM 722 O O . GLY A 1 89 ? -1.888 -2.874 3.023 1.00 86.06 89 GLY A O 1
ATOM 723 N N . TYR A 1 90 ? -0.308 -1.298 3.216 1.00 88.25 90 TYR A N 1
ATOM 724 C CA . TYR A 1 90 ? -0.035 -1.612 4.618 1.00 88.25 90 TYR A CA 1
ATOM 725 C C . TYR A 1 90 ? -0.974 -0.891 5.593 1.00 88.25 90 TYR A C 1
ATOM 727 O O . TYR A 1 90 ? -1.628 -1.563 6.398 1.00 88.25 90 TYR A O 1
ATOM 735 N N . SER A 1 91 ? -1.054 0.445 5.556 1.00 89.56 91 SER A N 1
ATOM 736 C CA . SER A 1 91 ? -1.823 1.189 6.565 1.00 89.56 91 SER A CA 1
ATOM 737 C C . SER A 1 91 ? -3.310 0.860 6.510 1.00 89.56 91 SER A C 1
ATOM 739 O O . SER A 1 91 ? -3.891 0.575 7.553 1.00 89.56 91 SER A O 1
ATOM 741 N N . SER A 1 92 ? -3.905 0.795 5.321 1.00 88.56 92 SER A N 1
ATOM 742 C CA . SER A 1 92 ? -5.329 0.496 5.158 1.00 88.56 92 SER A CA 1
ATOM 743 C C . SER A 1 92 ? -5.632 -1.004 5.155 1.00 88.56 92 SER A C 1
ATOM 745 O O . SER A 1 92 ? -6.245 -1.512 6.096 1.00 88.56 92 SER A O 1
ATOM 747 N N . LEU A 1 93 ? -5.147 -1.758 4.164 1.00 86.44 93 LEU A N 1
ATOM 748 C CA . LEU A 1 93 ? -5.589 -3.144 3.941 1.00 86.44 93 LEU A CA 1
ATOM 749 C C . LEU A 1 93 ? -5.006 -4.175 4.921 1.00 86.44 93 LEU A C 1
ATOM 751 O O . LEU A 1 93 ? -5.536 -5.285 5.022 1.00 86.44 93 LEU A O 1
ATOM 755 N N . ILE A 1 94 ? -3.944 -3.838 5.661 1.00 87.44 94 ILE A N 1
ATOM 756 C CA . ILE A 1 94 ? -3.348 -4.731 6.667 1.00 87.44 94 ILE A CA 1
ATOM 757 C C . ILE A 1 94 ? -3.599 -4.216 8.081 1.00 87.44 94 ILE A C 1
ATOM 759 O O . ILE A 1 94 ? -4.225 -4.901 8.895 1.00 87.44 94 ILE A O 1
ATOM 763 N N . TYR A 1 95 ? -3.088 -3.030 8.405 1.00 89.44 95 TYR A N 1
ATOM 764 C CA . TYR A 1 95 ? -3.167 -2.495 9.759 1.00 89.44 95 TYR A CA 1
ATOM 765 C C . TYR A 1 95 ? -4.587 -2.017 10.099 1.00 89.44 95 TYR A C 1
ATOM 767 O O . TYR A 1 95 ? -5.155 -2.468 11.100 1.00 89.44 95 TYR A O 1
ATOM 775 N N . GLY A 1 96 ? -5.173 -1.185 9.240 1.00 90.00 96 GLY A N 1
ATOM 776 C CA . GLY A 1 96 ? -6.522 -0.642 9.356 1.00 90.00 96 GLY A CA 1
ATOM 777 C C . GLY A 1 96 ? -7.588 -1.727 9.345 1.00 90.00 96 GLY A C 1
ATOM 778 O O . GLY A 1 96 ? -8.338 -1.871 10.306 1.00 90.00 96 GLY A O 1
ATOM 779 N N . ALA A 1 97 ? -7.545 -2.613 8.350 1.00 88.81 97 ALA A N 1
ATOM 780 C CA . ALA A 1 97 ? -8.406 -3.788 8.256 1.00 88.81 97 ALA A CA 1
ATOM 781 C C . ALA A 1 97 ? -8.381 -4.658 9.523 1.00 88.81 97 ALA A C 1
ATOM 783 O O . ALA A 1 97 ? -9.407 -5.193 9.946 1.00 88.81 97 ALA A O 1
ATOM 784 N N . ARG A 1 98 ? -7.217 -4.811 10.169 1.00 89.25 98 ARG A N 1
ATOM 785 C CA . ARG A 1 98 ? -7.116 -5.536 11.442 1.00 89.25 98 ARG A CA 1
ATOM 786 C C . ARG A 1 98 ? -7.807 -4.785 12.582 1.00 89.25 98 ARG A C 1
ATOM 788 O O . ARG A 1 98 ? -8.412 -5.442 13.427 1.00 89.25 98 ARG A O 1
ATOM 795 N N . LYS A 1 99 ? -7.702 -3.454 12.630 1.00 90.81 99 LYS A N 1
ATOM 796 C CA . LYS A 1 99 ? -8.384 -2.604 13.621 1.00 90.81 99 LYS A CA 1
ATOM 797 C C . LYS A 1 99 ? -9.902 -2.648 13.413 1.00 90.81 99 LYS A C 1
ATOM 799 O O . LYS A 1 99 ? -10.610 -3.017 14.348 1.00 90.81 99 LYS A O 1
ATOM 804 N N . LEU A 1 100 ? -10.361 -2.482 12.171 1.00 90.12 100 LEU A N 1
ATOM 805 C CA . LEU A 1 100 ? -11.765 -2.618 11.776 1.00 90.12 100 LEU A CA 1
ATOM 806 C C . LEU A 1 100 ? -12.333 -3.980 12.173 1.00 90.12 100 LEU A C 1
ATOM 808 O O . LEU A 1 100 ? -13.327 -4.052 12.882 1.00 90.12 100 LEU A O 1
ATOM 812 N N . ARG A 1 101 ? -11.663 -5.086 11.825 1.00 88.94 101 ARG A N 1
ATOM 813 C CA . ARG A 1 101 ? -12.117 -6.435 12.212 1.00 88.94 101 ARG A CA 1
ATOM 814 C C . ARG A 1 101 ? -12.206 -6.633 13.726 1.00 88.94 101 ARG A C 1
ATOM 816 O O . ARG A 1 101 ? -13.042 -7.410 14.179 1.00 88.94 101 ARG A O 1
ATOM 823 N N . LYS A 1 102 ? -11.332 -5.997 14.515 1.00 90.69 102 LYS A N 1
ATOM 824 C CA . LYS A 1 102 ? -11.423 -6.041 15.985 1.00 90.69 102 LYS A CA 1
ATOM 825 C C . LYS A 1 102 ? -12.652 -5.278 16.476 1.00 90.69 102 LYS A C 1
ATOM 827 O O . LYS A 1 102 ? -13.361 -5.808 17.324 1.00 90.69 102 LYS A O 1
ATOM 832 N N . GLN A 1 103 ? -12.919 -4.096 15.922 1.00 87.88 103 GLN A N 1
ATOM 833 C CA . GLN A 1 103 ? -14.101 -3.307 16.266 1.00 87.88 103 GLN A CA 1
ATOM 834 C C . GLN A 1 103 ? -15.398 -4.006 15.854 1.00 87.88 103 GLN A C 1
ATOM 836 O O . GLN A 1 103 ? -16.254 -4.199 16.705 1.00 87.88 103 GLN A O 1
ATOM 841 N N . GLN A 1 104 ? -15.490 -4.517 14.622 1.00 88.75 104 GLN A N 1
ATOM 842 C CA . GLN A 1 104 ? -16.639 -5.301 14.139 1.00 88.75 104 GLN A CA 1
ATOM 843 C C . GLN A 1 104 ? -16.962 -6.480 15.066 1.00 88.75 104 GLN A C 1
ATOM 845 O O . GLN A 1 104 ? -18.121 -6.769 15.342 1.00 88.75 104 GLN A O 1
ATOM 850 N N . LYS A 1 105 ? -15.937 -7.168 15.586 1.00 90.56 105 LYS A N 1
ATOM 851 C CA . LYS A 1 105 ? -16.132 -8.262 16.549 1.00 90.56 105 LYS A CA 1
ATOM 852 C C . LYS A 1 105 ? -16.631 -7.782 17.912 1.00 90.56 105 LYS A C 1
ATOM 854 O O . LYS A 1 105 ? -17.357 -8.526 18.564 1.00 90.56 105 LYS A O 1
ATOM 859 N N . ALA A 1 106 ? -16.214 -6.594 18.346 1.00 90.75 106 ALA A N 1
ATOM 860 C CA . ALA A 1 106 ? -16.585 -6.026 19.637 1.00 90.75 106 ALA A CA 1
ATOM 861 C C . ALA A 1 106 ? -17.999 -5.423 19.623 1.00 90.75 106 ALA A C 1
ATOM 863 O O . ALA A 1 106 ? -18.760 -5.667 20.554 1.00 90.75 106 ALA A O 1
ATOM 864 N N . THR A 1 107 ? -18.362 -4.680 18.573 1.00 88.44 107 THR A N 1
ATOM 865 C CA . THR A 1 107 ? -19.651 -3.969 18.478 1.00 88.44 107 THR A CA 1
ATOM 866 C C . THR A 1 107 ? -20.728 -4.753 17.727 1.00 88.44 107 THR A C 1
ATOM 868 O O . THR A 1 107 ? -21.906 -4.458 17.881 1.00 88.44 107 THR A O 1
ATOM 871 N N . ARG A 1 108 ? -20.350 -5.776 16.941 1.00 89.19 108 ARG A N 1
ATOM 872 C CA . ARG A 1 108 ? -21.214 -6.485 15.969 1.00 89.19 108 ARG A CA 1
ATOM 873 C C . ARG A 1 108 ? -21.766 -5.592 14.852 1.00 89.19 108 ARG A C 1
ATOM 875 O O . ARG A 1 108 ? -22.674 -6.004 14.134 1.00 89.19 108 ARG A O 1
ATOM 882 N N . GLU A 1 109 ? -21.189 -4.412 14.666 1.00 84.06 109 GLU A N 1
ATOM 883 C CA . GLU A 1 109 ? -21.542 -3.492 13.588 1.00 84.06 109 GLU A CA 1
ATOM 884 C C . GLU A 1 109 ? -20.664 -3.727 12.360 1.00 84.06 109 GLU A C 1
ATOM 886 O O . GLU A 1 109 ? -19.544 -4.242 12.448 1.00 84.06 109 GLU A O 1
ATOM 891 N N . GLN A 1 110 ? -21.174 -3.341 11.193 1.00 79.19 110 GLN A N 1
ATOM 892 C CA . GLN A 1 110 ? -20.402 -3.338 9.958 1.00 79.19 110 GLN A CA 1
ATOM 893 C C . GLN A 1 110 ? -19.742 -1.974 9.778 1.00 79.19 110 GLN A C 1
ATOM 895 O O . GLN A 1 110 ? -20.400 -0.944 9.857 1.00 79.19 110 GLN A O 1
ATOM 900 N N . PHE A 1 111 ? -18.444 -1.990 9.487 1.00 80.00 111 PHE A N 1
ATOM 901 C CA . PHE A 1 111 ? -17.676 -0.780 9.189 1.00 80.00 111 PHE A CA 1
ATOM 902 C C . PHE A 1 111 ? -17.172 -0.817 7.743 1.00 80.00 111 PHE A C 1
ATOM 904 O O . PHE A 1 111 ? -16.711 -1.882 7.299 1.00 80.00 111 PHE A O 1
ATOM 911 N N . PRO A 1 112 ? -17.223 0.312 7.016 1.00 81.88 112 PRO A N 1
ATOM 912 C CA . PRO A 1 112 ? -16.649 0.409 5.683 1.00 81.88 112 PRO A CA 1
ATOM 913 C C . PRO A 1 112 ? -15.121 0.308 5.746 1.00 81.88 112 PRO A C 1
ATOM 915 O O . PRO A 1 112 ? -14.489 0.662 6.738 1.00 81.88 112 PRO A O 1
ATOM 918 N N . TRP A 1 113 ? -14.520 -0.201 4.671 1.00 75.44 113 TRP A N 1
ATOM 919 C CA . TRP A 1 113 ? -13.059 -0.296 4.536 1.00 75.44 113 TRP A CA 1
ATOM 920 C C . TRP A 1 113 ? -12.462 0.921 3.823 1.00 75.44 113 TRP A C 1
ATOM 922 O O . TRP A 1 113 ? -11.282 1.215 3.994 1.00 75.44 113 TRP A O 1
ATOM 932 N N . ILE A 1 114 ? -13.277 1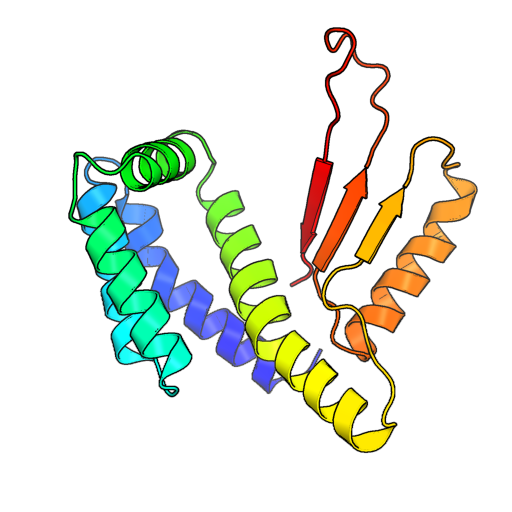.592 3.009 1.00 80.62 114 ILE A N 1
ATOM 933 C CA . ILE A 1 114 ? -12.943 2.780 2.226 1.00 80.62 114 ILE A CA 1
ATOM 934 C C . ILE A 1 114 ? -14.149 3.712 2.310 1.00 80.62 114 ILE A C 1
ATOM 936 O O . ILE A 1 114 ? -15.288 3.244 2.223 1.00 80.62 114 ILE A O 1
ATOM 940 N N . LEU A 1 115 ? -13.897 5.006 2.471 1.00 81.19 115 LEU A N 1
ATOM 941 C CA . LEU A 1 115 ? -14.923 6.042 2.380 1.00 81.19 115 LEU A CA 1
ATOM 942 C C . LEU A 1 115 ? -14.864 6.706 1.012 1.00 81.19 115 LEU A C 1
ATOM 944 O O . LEU A 1 115 ? -13.787 6.871 0.448 1.00 81.19 115 LEU A O 1
ATOM 948 N N . VAL A 1 116 ? -16.023 7.066 0.474 1.00 81.12 116 VAL A N 1
ATOM 949 C CA . VAL A 1 116 ? -16.116 7.819 -0.776 1.00 81.12 116 VAL A CA 1
ATOM 950 C C . VAL A 1 116 ? -16.766 9.151 -0.450 1.00 81.12 116 VAL A C 1
ATOM 952 O O . VAL A 1 116 ? -17.921 9.190 -0.029 1.00 81.12 116 VAL A O 1
ATOM 955 N N . PHE A 1 117 ? -16.000 10.222 -0.607 1.00 78.50 117 PHE A N 1
ATOM 956 C CA . PHE A 1 117 ? -16.456 11.588 -0.456 1.00 78.50 117 PHE A CA 1
ATOM 957 C C . PHE A 1 117 ? -16.851 12.138 -1.818 1.00 78.50 117 PHE A C 1
ATOM 959 O O . PHE A 1 117 ? -16.041 12.214 -2.743 1.00 78.50 117 PHE A O 1
ATOM 966 N N . ASP A 1 118 ? -18.109 12.537 -1.920 1.00 79.44 118 ASP A N 1
ATOM 967 C CA . ASP A 1 118 ? -18.600 13.316 -3.041 1.00 79.44 118 ASP A CA 1
ATOM 968 C C . ASP A 1 118 ? -18.399 14.799 -2.730 1.00 79.44 118 ASP A C 1
ATOM 970 O O . ASP A 1 118 ? -19.102 15.366 -1.894 1.00 79.44 118 ASP A O 1
ATOM 974 N N . LEU A 1 119 ? -17.404 15.410 -3.374 1.00 75.69 119 LEU A N 1
ATOM 975 C CA . LEU A 1 119 ? -17.024 16.802 -3.137 1.00 75.69 119 LEU A CA 1
ATOM 976 C C . LEU A 1 119 ? -17.478 17.729 -4.272 1.00 75.69 119 LEU A C 1
ATOM 978 O O . LEU A 1 119 ? -16.913 18.807 -4.458 1.00 75.69 119 LEU A O 1
ATOM 982 N N . ARG A 1 120 ? -18.476 17.326 -5.068 1.00 73.44 120 ARG A N 1
ATOM 983 C CA . ARG A 1 120 ? -18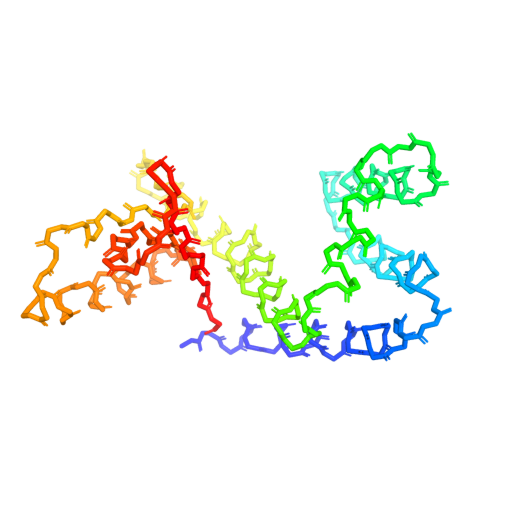.924 18.098 -6.241 1.00 73.44 120 ARG A CA 1
ATOM 984 C C . ARG A 1 120 ? -19.526 19.460 -5.880 1.00 73.44 120 ARG A C 1
ATOM 986 O O . ARG A 1 120 ? -19.248 20.425 -6.588 1.00 73.44 120 ARG A O 1
ATOM 993 N N . ASP A 1 121 ? -20.263 19.535 -4.773 1.00 74.25 121 ASP A N 1
ATOM 994 C CA . ASP A 1 121 ? -20.909 20.757 -4.258 1.00 74.25 121 ASP A CA 1
ATOM 995 C C . ASP A 1 121 ? -20.214 21.308 -2.998 1.00 74.25 121 ASP A C 1
ATOM 997 O O . ASP A 1 121 ? -20.797 22.044 -2.204 1.00 74.25 121 ASP A O 1
ATOM 1001 N N . PHE A 1 122 ? -18.955 20.924 -2.796 1.00 74.31 122 PHE A N 1
ATOM 1002 C CA . PHE A 1 122 ? -18.208 21.212 -1.582 1.00 74.31 122 PHE A CA 1
ATOM 1003 C C . PHE A 1 122 ? -17.766 22.680 -1.486 1.00 74.31 122 PHE A C 1
ATOM 1005 O O . PHE A 1 122 ? -17.191 23.234 -2.428 1.00 74.31 122 PHE A O 1
ATOM 1012 N N . SER A 1 123 ? -17.973 23.299 -0.320 1.00 78.12 123 SER A N 1
ATOM 1013 C CA . SER A 1 123 ? -17.467 24.636 -0.005 1.00 78.12 123 SER A CA 1
ATOM 1014 C C . SER A 1 123 ? -16.195 24.547 0.848 1.00 78.12 123 SER A C 1
ATOM 1016 O O . SER A 1 123 ? -16.107 23.688 1.721 1.00 78.12 123 SER A O 1
ATOM 1018 N N . PRO A 1 124 ? -15.218 25.466 0.713 1.00 77.25 124 PRO A N 1
ATOM 1019 C CA . PRO A 1 124 ? -14.061 25.524 1.615 1.00 77.25 124 PRO A CA 1
ATOM 1020 C C . PRO A 1 124 ? -14.419 25.603 3.110 1.00 77.25 124 PRO A C 1
ATOM 1022 O O . PRO A 1 124 ? -13.603 25.238 3.953 1.00 77.25 124 PRO A O 1
ATOM 1025 N N . ALA A 1 125 ? -15.629 26.067 3.447 1.00 81.94 125 ALA A N 1
ATOM 1026 C CA . ALA A 1 125 ? -16.137 26.113 4.819 1.00 81.94 125 ALA A CA 1
ATOM 1027 C C . ALA A 1 125 ? -16.393 24.724 5.440 1.00 81.94 125 ALA A C 1
ATOM 1029 O O . ALA A 1 125 ? -16.481 24.625 6.663 1.00 81.94 125 ALA A O 1
ATOM 1030 N N . ASP A 1 126 ? -16.483 23.680 4.612 1.00 81.06 126 ASP A N 1
ATOM 1031 C CA . ASP A 1 126 ? -16.751 22.297 5.016 1.00 81.06 126 ASP A CA 1
ATOM 1032 C C . ASP A 1 126 ? -15.450 21.482 5.241 1.00 81.06 126 ASP A C 1
ATOM 1034 O O . ASP A 1 126 ? -15.492 20.318 5.653 1.00 81.06 126 ASP A O 1
ATOM 1038 N N . LEU A 1 127 ? -14.269 22.073 4.979 1.00 80.25 127 LEU A N 1
ATOM 1039 C CA . LEU A 1 127 ? -12.955 21.415 5.128 1.00 80.25 127 LEU A CA 1
ATOM 1040 C C . LEU A 1 127 ? -12.682 20.927 6.553 1.00 80.25 127 LEU A C 1
ATOM 1042 O O . LEU A 1 127 ? -12.310 19.760 6.696 1.00 80.25 127 LEU A O 1
ATOM 1046 N N . PRO A 1 128 ? -12.900 21.735 7.608 1.00 85.38 128 PRO A N 1
ATOM 1047 C CA . PRO A 1 128 ? -12.662 21.275 8.975 1.00 85.38 128 PRO A CA 1
ATOM 1048 C C . PRO A 1 128 ? -13.487 20.035 9.345 1.00 85.38 128 PRO A C 1
ATOM 1050 O O . PRO A 1 128 ? -13.024 19.163 10.076 1.00 85.38 128 PRO A O 1
ATOM 1053 N N . GLN A 1 129 ? -14.713 19.934 8.834 1.00 83.81 129 GLN A N 1
ATOM 1054 C CA . GLN A 1 129 ? -15.636 18.837 9.102 1.00 83.81 129 GLN A CA 1
ATOM 1055 C C . GLN A 1 129 ? -15.138 17.548 8.443 1.00 83.81 129 GLN A C 1
ATOM 1057 O O . GLN A 1 129 ? -15.136 16.499 9.087 1.00 83.81 129 GLN A O 1
ATOM 1062 N N . ILE A 1 130 ? -14.661 17.627 7.197 1.00 82.06 130 ILE A N 1
ATOM 1063 C CA . ILE A 1 130 ? -14.059 16.478 6.508 1.00 82.06 130 ILE A CA 1
ATOM 1064 C C . ILE A 1 130 ? -12.758 16.056 7.182 1.00 82.06 130 ILE A C 1
ATOM 1066 O O . ILE A 1 130 ? -12.552 14.864 7.398 1.00 82.06 130 ILE A O 1
ATOM 1070 N N . GLU A 1 131 ? -11.895 17.001 7.553 1.00 83.00 131 GLU A N 1
ATOM 1071 C CA . GLU A 1 131 ? -10.648 16.685 8.251 1.00 83.00 131 GLU A CA 1
ATOM 1072 C C . GLU A 1 131 ? -10.916 15.962 9.573 1.00 83.00 131 GLU A C 1
ATOM 1074 O O . GLU A 1 131 ? -10.310 14.921 9.837 1.00 83.00 131 GLU A O 1
ATOM 1079 N N . ASN A 1 132 ? -11.870 16.452 10.368 1.00 85.81 132 ASN A N 1
ATOM 1080 C CA . ASN A 1 132 ? -12.284 15.795 11.606 1.00 85.81 132 ASN A CA 1
ATOM 1081 C C . ASN A 1 132 ? -12.831 14.392 11.340 1.00 85.81 132 ASN A C 1
ATOM 1083 O O . ASN A 1 132 ? -12.400 13.437 11.984 1.00 85.81 132 ASN A O 1
ATOM 1087 N N . LEU A 1 133 ? -13.700 14.240 10.339 1.00 84.25 133 LEU A N 1
ATOM 1088 C CA . LEU A 1 133 ? -14.250 12.944 9.959 1.00 84.25 133 LEU A CA 1
ATOM 1089 C C . LEU A 1 133 ? -13.144 11.970 9.528 1.00 84.25 133 LEU A C 1
ATOM 1091 O O . LEU A 1 133 ? -13.127 10.814 9.945 1.00 84.25 133 LEU A O 1
ATOM 1095 N N . VAL A 1 134 ? -12.178 12.415 8.727 1.00 82.88 134 VAL A N 1
ATOM 1096 C CA . VAL A 1 134 ? -11.012 11.616 8.330 1.00 82.88 134 VAL A CA 1
ATOM 1097 C C . VAL A 1 134 ? -10.185 11.206 9.553 1.00 82.88 134 VAL A C 1
ATOM 1099 O O . VAL A 1 134 ? -9.760 10.053 9.648 1.00 82.88 134 VAL A O 1
ATOM 1102 N N . LEU A 1 135 ? -9.954 12.117 10.501 1.00 83.62 135 LEU A N 1
ATOM 1103 C CA . LEU A 1 135 ? -9.192 11.835 11.720 1.00 83.62 135 LEU A CA 1
ATOM 1104 C C . LEU A 1 135 ? -9.903 10.817 12.621 1.00 83.62 135 LEU A C 1
ATOM 1106 O O . LEU A 1 135 ? -9.273 9.852 13.058 1.00 83.62 135 LEU A O 1
ATOM 1110 N N . GLU A 1 136 ? -11.206 10.979 12.841 1.00 83.81 136 GLU A N 1
ATOM 1111 C CA . GLU A 1 136 ? -12.035 10.037 13.602 1.00 83.81 136 GLU A CA 1
ATOM 1112 C C . GLU A 1 136 ? -12.028 8.643 12.963 1.00 83.81 136 GLU A C 1
ATOM 1114 O O . GLU A 1 136 ? -11.830 7.627 13.635 1.00 83.81 136 GLU A O 1
ATOM 1119 N N . ASN A 1 137 ? -12.144 8.585 11.638 1.00 82.62 137 ASN A N 1
ATOM 1120 C CA . ASN A 1 137 ? -12.144 7.336 10.885 1.00 82.62 137 ASN A CA 1
ATOM 1121 C C . ASN A 1 137 ? -10.790 6.605 10.921 1.00 82.62 137 ASN A C 1
ATOM 1123 O O . ASN A 1 137 ? -10.735 5.372 10.954 1.00 82.62 137 ASN A O 1
ATOM 1127 N N . ARG A 1 138 ? -9.665 7.317 11.036 1.00 83.25 138 ARG A N 1
ATOM 1128 C CA . ARG A 1 138 ? -8.370 6.662 11.310 1.00 83.25 138 ARG A CA 1
ATOM 1129 C C . ARG A 1 138 ? -8.358 5.988 12.678 1.00 83.25 138 ARG A C 1
ATOM 1131 O O . ARG A 1 138 ? -7.730 4.934 12.856 1.00 83.25 138 ARG A O 1
ATOM 1138 N N . GLU A 1 139 ? -9.073 6.549 13.650 1.00 82.31 139 GLU A N 1
ATOM 1139 C CA . GLU A 1 139 ? -9.213 5.926 14.960 1.00 82.31 139 GLU A CA 1
ATOM 1140 C C . GLU A 1 139 ? -10.119 4.690 14.962 1.00 82.31 139 GLU A C 1
ATOM 1142 O O . GLU A 1 139 ? -9.952 3.830 15.826 1.00 82.31 139 GLU A O 1
ATOM 1147 N N . THR A 1 140 ? -10.952 4.486 13.944 1.00 81.50 140 THR A N 1
ATOM 1148 C CA . THR A 1 140 ? -11.682 3.220 13.734 1.00 81.50 140 THR A CA 1
ATOM 1149 C C . THR A 1 140 ? -10.907 2.225 12.860 1.00 81.50 140 THR A C 1
ATOM 1151 O O . THR A 1 140 ? -11.052 1.007 12.974 1.00 81.50 140 THR A O 1
ATOM 1154 N N . GLY A 1 141 ? -9.945 2.717 12.080 1.00 83.12 141 GLY A N 1
ATOM 1155 C CA . GLY A 1 141 ? -9.055 1.900 11.253 1.00 83.12 141 GLY A CA 1
ATOM 1156 C C . GLY A 1 141 ? -9.252 2.084 9.755 1.00 83.12 141 GLY A C 1
ATOM 1157 O O . GLY A 1 141 ? -8.733 1.285 8.979 1.00 83.12 141 GLY A O 1
ATOM 1158 N N . ILE A 1 142 ? -9.968 3.123 9.347 1.00 85.69 142 ILE A N 1
ATOM 1159 C CA . ILE A 1 142 ? -10.118 3.529 7.956 1.00 85.69 142 ILE A CA 1
ATOM 1160 C C . ILE A 1 142 ? -8.972 4.493 7.628 1.00 85.69 142 ILE A C 1
ATOM 1162 O O . ILE A 1 142 ? -8.899 5.602 8.150 1.00 85.69 142 ILE A O 1
ATOM 1166 N N . TYR A 1 143 ? -8.043 4.049 6.782 1.00 83.62 143 TYR A N 1
ATOM 1167 C CA . TYR A 1 143 ? -6.859 4.823 6.367 1.00 83.62 143 TYR A CA 1
ATOM 1168 C C . TYR A 1 143 ? -6.880 5.182 4.876 1.00 83.62 143 TYR A C 1
ATOM 1170 O O . TYR A 1 143 ? -5.859 5.598 4.321 1.00 83.62 143 TYR A O 1
ATOM 1178 N N . SER A 1 144 ? -7.997 4.946 4.193 1.00 81.81 144 SER A N 1
ATOM 1179 C CA . SER A 1 144 ? -8.141 5.250 2.773 1.00 81.81 144 SER A CA 1
ATOM 1180 C C . SER A 1 144 ? -9.519 5.785 2.463 1.00 81.81 144 SER A C 1
ATOM 1182 O O . SER A 1 144 ? -10.529 5.274 2.953 1.00 81.81 144 SER A O 1
ATOM 1184 N N . ASP A 1 145 ? -9.518 6.764 1.582 1.00 72.50 145 ASP A N 1
ATOM 1185 C CA . ASP A 1 145 ? -10.684 7.487 1.142 1.00 72.50 145 ASP A CA 1
ATOM 1186 C C . ASP A 1 145 ? -10.513 7.879 -0.325 1.00 72.50 145 ASP A C 1
ATOM 1188 O O . ASP A 1 145 ? -9.413 7.973 -0.879 1.00 72.50 145 ASP A O 1
ATOM 1192 N N . ILE A 1 146 ? -11.650 7.995 -0.987 1.00 74.56 146 ILE A N 1
ATOM 1193 C CA . ILE A 1 146 ? -11.750 8.364 -2.383 1.00 74.56 146 ILE A CA 1
ATOM 1194 C C . ILE A 1 146 ? -12.521 9.669 -2.429 1.00 74.56 146 ILE A C 1
ATOM 1196 O O . ILE A 1 146 ? -13.666 9.719 -2.001 1.00 74.56 146 ILE A O 1
ATOM 1200 N N . GLU A 1 147 ? -11.908 10.702 -2.979 1.00 71.38 147 GLU A N 1
ATOM 1201 C CA . GLU A 1 147 ? -12.529 12.003 -3.177 1.00 71.38 147 GLU A CA 1
ATOM 1202 C C . GLU A 1 147 ? -12.878 12.160 -4.659 1.00 71.38 147 GLU A C 1
ATOM 1204 O O . GLU A 1 147 ? -11.999 12.146 -5.529 1.00 71.38 147 GLU A O 1
ATOM 1209 N N . GLU A 1 148 ? -14.166 12.303 -4.964 1.00 65.44 148 GLU A N 1
ATOM 1210 C CA . GLU A 1 148 ? -14.622 12.698 -6.295 1.00 65.44 148 GLU A CA 1
ATOM 1211 C C . GLU A 1 148 ? -14.687 14.225 -6.357 1.00 65.44 148 GLU A C 1
ATOM 1213 O O . GLU A 1 148 ? -15.506 14.857 -5.690 1.00 65.44 148 GLU A O 1
ATOM 1218 N N . ILE A 1 149 ? -13.796 14.824 -7.152 1.00 62.12 149 ILE A N 1
ATOM 1219 C CA . ILE A 1 149 ? -13.672 16.279 -7.269 1.00 62.12 149 ILE A CA 1
ATOM 1220 C C . ILE A 1 149 ? -14.141 16.699 -8.662 1.00 62.12 149 ILE A C 1
ATOM 1222 O O . ILE A 1 149 ? -13.620 16.228 -9.678 1.00 62.12 149 ILE A O 1
ATOM 1226 N N . SER A 1 150 ? -15.089 17.638 -8.725 1.00 54.28 150 SER A N 1
ATOM 1227 C CA . SER A 1 150 ? -15.449 18.299 -9.981 1.00 54.28 150 SER A CA 1
ATOM 1228 C C . SER A 1 150 ? -14.413 19.375 -10.304 1.00 54.28 150 SER A C 1
ATOM 1230 O O . SER A 1 150 ? -14.471 20.502 -9.813 1.00 54.28 150 SER A O 1
ATOM 1232 N N . LEU A 1 151 ? -13.420 19.036 -11.123 1.00 49.75 151 LEU A N 1
ATOM 1233 C CA . LEU A 1 151 ? -12.527 20.040 -11.689 1.00 49.75 151 LEU A CA 1
ATOM 1234 C C . LEU A 1 151 ? -13.239 20.732 -12.854 1.00 49.75 151 LEU A C 1
ATOM 1236 O O . LEU A 1 151 ? -13.422 20.132 -13.909 1.00 49.75 151 LEU A O 1
ATOM 1240 N N . LYS A 1 152 ? -13.542 22.030 -12.716 1.00 46.38 152 LYS A N 1
ATOM 1241 C CA . LYS A 1 152 ? -13.856 22.934 -13.848 1.00 46.38 152 LYS A CA 1
ATOM 1242 C C . LYS A 1 152 ? -12.619 23.211 -14.724 1.00 46.38 152 LYS A C 1
ATOM 1244 O O . LYS A 1 152 ? -12.402 24.325 -15.189 1.00 46.38 152 LYS A O 1
ATOM 1249 N N . ILE A 1 153 ? -11.758 22.221 -14.918 1.00 45.25 153 ILE A N 1
ATOM 1250 C CA . ILE A 1 153 ? -10.710 22.272 -15.934 1.00 45.25 153 ILE A CA 1
ATOM 1251 C C . ILE A 1 153 ? -11.355 21.728 -17.210 1.00 45.25 153 ILE A C 1
ATOM 1253 O O . ILE A 1 153 ? -12.262 20.909 -17.108 1.00 45.25 153 ILE A O 1
ATOM 1257 N N . HIS A 1 154 ? -10.947 22.207 -18.388 1.00 44.00 154 HIS A N 1
ATOM 1258 C CA . HIS A 1 154 ? -11.406 21.749 -19.710 1.00 44.00 154 HIS A CA 1
ATOM 1259 C C . HIS A 1 154 ? -11.106 20.248 -19.940 1.00 44.00 154 HIS A C 1
ATOM 1261 O O . HIS A 1 154 ? -10.303 19.871 -20.788 1.00 44.00 154 HIS A O 1
ATOM 1267 N N . ALA A 1 155 ? -11.714 19.374 -19.150 1.00 46.91 155 ALA A N 1
ATOM 1268 C CA . ALA A 1 155 ? -11.737 17.947 -19.348 1.00 46.91 155 ALA A CA 1
ATOM 1269 C C . ALA A 1 155 ? -12.889 17.650 -20.320 1.00 46.91 155 ALA A C 1
ATOM 1271 O O . ALA A 1 155 ? -13.959 18.254 -20.195 1.00 46.91 155 ALA A O 1
ATOM 1272 N N . PRO A 1 156 ? -12.694 16.760 -21.307 1.00 49.03 156 PRO A N 1
ATOM 1273 C CA . PRO A 1 156 ? -13.765 16.374 -22.217 1.00 49.03 156 PRO A CA 1
ATOM 1274 C C . PRO A 1 156 ? -14.985 15.906 -21.416 1.00 49.03 156 PRO A C 1
ATOM 1276 O O . PRO A 1 156 ? -14.840 15.273 -20.366 1.00 49.03 156 PRO A O 1
ATOM 1279 N N . ALA A 1 157 ? -16.184 16.250 -21.894 1.00 42.12 157 ALA A N 1
ATOM 1280 C CA . ALA A 1 157 ? -17.437 15.927 -21.220 1.00 42.12 157 ALA A CA 1
ATOM 1281 C C . ALA A 1 157 ? -17.468 14.434 -20.835 1.00 42.12 157 ALA A C 1
ATOM 1283 O O . ALA A 1 157 ? -17.386 13.564 -21.699 1.00 42.1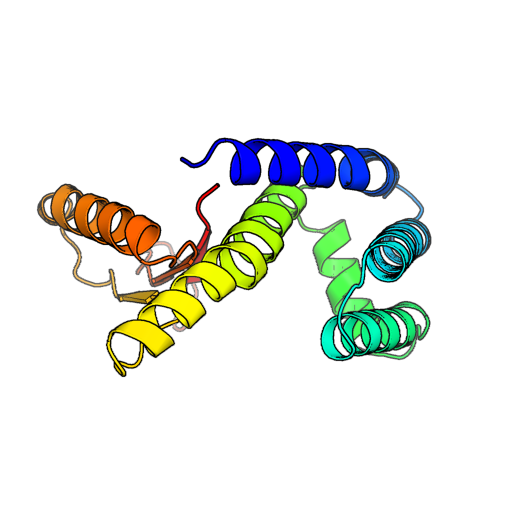2 157 ALA A O 1
ATOM 1284 N N . GLY A 1 158 ? -17.539 14.151 -19.529 1.00 48.22 158 GLY A N 1
ATOM 1285 C CA . GLY A 1 158 ? -17.536 12.791 -18.975 1.00 48.22 158 GLY A CA 1
ATOM 1286 C C . GLY A 1 158 ? -16.257 12.358 -18.243 1.00 48.22 158 GLY A C 1
ATOM 1287 O O . GLY A 1 158 ? -16.279 11.312 -17.593 1.00 48.22 158 GLY A O 1
ATOM 1288 N N . CYS A 1 159 ? -15.169 13.137 -18.277 1.00 38.12 159 CYS A N 1
ATOM 1289 C CA . CYS A 1 159 ? -13.978 12.852 -17.467 1.00 38.12 159 CYS A CA 1
ATOM 1290 C C . CYS A 1 159 ? -14.206 13.208 -15.988 1.00 38.12 159 CYS A C 1
ATOM 1292 O O . CYS A 1 159 ? -14.494 14.355 -15.653 1.00 38.12 159 CYS A O 1
ATOM 1294 N N . ARG A 1 160 ? -14.036 12.219 -15.103 1.00 47.72 160 ARG A N 1
ATOM 1295 C CA . ARG A 1 160 ? -14.102 12.372 -13.642 1.00 47.72 160 ARG A CA 1
ATOM 1296 C C . ARG A 1 160 ? -12.714 12.202 -13.046 1.00 47.72 160 ARG A C 1
ATOM 1298 O O . ARG A 1 160 ? -12.040 11.219 -13.358 1.00 47.72 160 ARG A O 1
ATOM 1305 N N . LEU A 1 161 ? -12.295 13.134 -12.189 1.00 48.22 161 LEU A N 1
ATOM 1306 C CA . LEU A 1 161 ? -11.078 12.955 -11.408 1.00 48.22 161 LEU A CA 1
ATOM 1307 C C . LEU A 1 161 ? -11.437 12.282 -10.085 1.00 48.22 161 LEU A C 1
ATOM 1309 O O . LEU A 1 161 ? -12.119 12.857 -9.240 1.00 48.22 161 LEU A O 1
ATOM 1313 N N . ILE A 1 162 ? -10.945 11.059 -9.926 1.00 52.81 162 ILE A N 1
ATOM 1314 C CA . ILE A 1 162 ? -11.010 10.320 -8.674 1.00 52.81 162 ILE A CA 1
ATOM 1315 C C . ILE A 1 162 ? -9.664 10.507 -7.990 1.00 52.81 162 ILE A C 1
ATOM 1317 O O . ILE A 1 162 ? -8.640 10.017 -8.475 1.00 52.81 162 ILE A O 1
ATOM 1321 N N . ARG A 1 163 ? -9.652 11.227 -6.871 1.00 57.22 163 ARG A N 1
ATOM 1322 C CA . ARG A 1 163 ? -8.462 11.352 -6.042 1.00 57.22 163 ARG A CA 1
ATOM 1323 C C . ARG A 1 163 ? -8.495 10.252 -4.994 1.00 57.22 163 ARG A C 1
ATOM 1325 O O . ARG A 1 163 ? -9.376 10.207 -4.146 1.00 57.22 163 ARG A O 1
ATOM 1332 N N . PHE A 1 164 ? -7.531 9.346 -5.072 1.00 54.31 164 PHE A N 1
ATOM 1333 C CA . PHE A 1 164 ? -7.326 8.351 -4.032 1.00 54.31 164 PHE A CA 1
ATOM 1334 C C . PHE A 1 164 ? -6.388 8.929 -2.977 1.00 54.31 164 PHE A C 1
ATOM 1336 O O . PHE A 1 164 ? -5.202 9.146 -3.243 1.00 54.31 164 PHE A O 1
ATOM 1343 N N . ASN A 1 165 ? -6.920 9.162 -1.785 1.00 57.34 165 ASN A N 1
ATOM 1344 C CA . ASN A 1 165 ? -6.135 9.563 -0.640 1.00 57.34 165 ASN A CA 1
ATOM 1345 C C . ASN A 1 165 ? -5.959 8.358 0.278 1.00 57.34 165 ASN A C 1
ATOM 1347 O O . ASN A 1 165 ? -6.836 7.529 0.520 1.00 57.34 165 ASN A O 1
ATOM 1351 N N . SER A 1 166 ? -4.734 8.213 0.754 1.00 56.69 166 SER A N 1
ATOM 1352 C CA . SER A 1 166 ? -4.415 7.198 1.735 1.00 56.69 166 SER A CA 1
ATOM 1353 C C . SER A 1 166 ? -3.453 7.804 2.721 1.00 56.69 166 SER A C 1
ATOM 1355 O O . SER A 1 166 ? -2.505 8.505 2.355 1.00 56.69 166 SER A O 1
ATOM 1357 N N . HIS A 1 167 ? -3.738 7.574 3.989 1.00 62.69 167 HIS A N 1
ATOM 1358 C CA . HIS A 1 167 ? -3.114 8.305 5.065 1.00 62.69 167 HIS A CA 1
ATOM 1359 C C . HIS A 1 167 ? -2.082 7.435 5.769 1.00 62.69 167 HIS A C 1
ATOM 1361 O O . HIS A 1 167 ? -2.364 6.307 6.180 1.00 62.69 167 HIS A O 1
ATOM 1367 N N . GLY A 1 168 ? -0.861 7.967 5.826 1.00 51.91 168 GLY A N 1
ATOM 1368 C CA . GLY A 1 168 ? 0.308 7.323 6.413 1.00 51.91 168 GLY A CA 1
ATOM 1369 C C . GLY A 1 168 ? 0.428 7.560 7.900 1.00 51.91 168 GLY A C 1
ATOM 1370 O O . GLY A 1 168 ? -0.002 8.637 8.371 1.00 51.91 168 GLY A O 1
#

Sequence (168 aa):
MELRHRLVRQTIDWAVSKPMDAMAGNTGREIRKLIDLGQMFAQSKNQKWFFNCAQKVVCDPRNSYNHLMLRVLDDIDRKTLKTVGLNLGYSSLIYGARKLRKQQKATREQFPWILVFDLRDFSPADLPQIENLVLENRETGIYSDIEEISLKIHAPAGCRLIRFNSHG